Protein AF-A0A947N4W8-F1 (afdb_monomer)

Solvent-accessible surface area (backbone atoms only — not c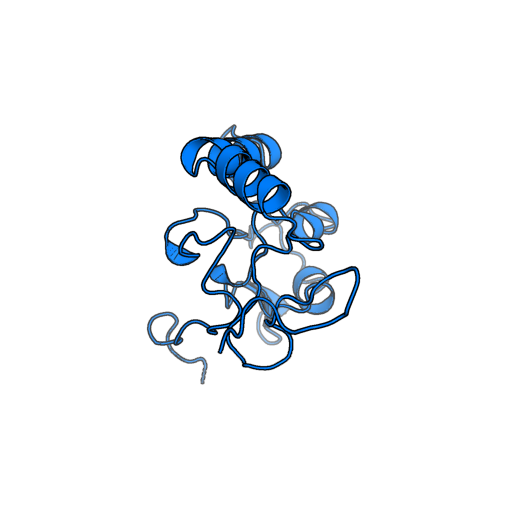omparable to full-atom values): 8928 Å² total; per-residue (Å²): 134,84,76,63,88,88,71,66,79,73,58,68,55,42,45,38,51,74,84,36,57,30,89,80,48,95,46,40,79,45,73,42,69,89,53,49,83,38,82,42,59,56,33,74,71,42,95,59,55,28,32,40,69,36,76,90,79,47,32,59,41,80,73,29,49,59,46,42,59,76,78,67,52,63,58,36,75,67,34,94,65,62,26,41,42,64,59,68,88,91,57,48,62,69,53,54,37,52,48,54,40,56,79,68,44,42,67,61,55,50,51,57,39,50,78,70,65,58,87,73,86,60,45,53,76,37,73,48,55,73,88,43,42,43,56,37,94,86,77,61,48,77,74,42,87,37,92

Structure (mmCIF, N/CA/C/O backbone):
data_AF-A0A947N4W8-F1
#
_entry.id   AF-A0A947N4W8-F1
#
loop_
_atom_site.group_PDB
_atom_site.id
_atom_site.type_symbol
_atom_site.label_atom_id
_atom_site.label_alt_id
_atom_site.label_comp_id
_atom_site.label_asym_id
_atom_site.label_entity_id
_atom_site.label_seq_id
_atom_site.pdbx_PDB_ins_code
_atom_site.Cartn_x
_atom_site.Cartn_y
_atom_site.Cartn_z
_atom_site.occupancy
_atom_site.B_iso_or_equiv
_atom_site.auth_seq_id
_atom_site.auth_comp_id
_atom_site.auth_asym_id
_atom_site.auth_atom_id
_atom_site.pdbx_PDB_model_num
ATOM 1 N N . MET A 1 1 ? -18.362 -20.074 2.837 1.00 32.88 1 MET A N 1
ATOM 2 C CA . MET A 1 1 ? -17.114 -20.870 2.814 1.00 32.88 1 MET A CA 1
ATOM 3 C C . MET A 1 1 ? -15.970 -19.984 2.338 1.00 32.88 1 MET A C 1
ATOM 5 O O . MET A 1 1 ? -15.862 -19.713 1.147 1.00 32.88 1 MET A O 1
ATOM 9 N N . TYR A 1 2 ? -15.179 -19.440 3.262 1.00 34.12 2 TYR A N 1
ATOM 10 C CA . TYR A 1 2 ? -13.994 -18.653 2.916 1.00 34.12 2 TYR A CA 1
ATOM 11 C C . TYR A 1 2 ? -12.852 -19.627 2.606 1.00 34.12 2 TYR A C 1
ATOM 13 O O . TYR A 1 2 ? -12.530 -20.471 3.436 1.00 34.12 2 TYR A O 1
ATOM 21 N N . LYS A 1 3 ? -12.304 -19.564 1.386 1.00 34.38 3 LYS A N 1
ATOM 22 C CA . LYS A 1 3 ? -11.169 -20.400 0.970 1.00 34.38 3 LYS A CA 1
ATOM 23 C C . LYS A 1 3 ? -9.958 -20.106 1.863 1.00 34.38 3 LYS A C 1
ATOM 25 O O . LYS A 1 3 ? -9.713 -18.943 2.181 1.00 34.38 3 LYS A O 1
ATOM 30 N N . ASN A 1 4 ? -9.232 -21.160 2.241 1.00 32.72 4 ASN A N 1
ATOM 31 C CA . ASN A 1 4 ? -7.984 -21.095 2.999 1.00 32.72 4 ASN A CA 1
ATOM 32 C C . ASN A 1 4 ? -7.036 -20.029 2.426 1.00 32.72 4 ASN A C 1
ATOM 34 O O . ASN A 1 4 ? -6.809 -19.973 1.217 1.00 32.72 4 ASN A O 1
ATOM 38 N N . ILE A 1 5 ? -6.459 -19.213 3.313 1.00 48.38 5 ILE A N 1
ATOM 39 C CA . ILE A 1 5 ? -5.532 -18.110 2.991 1.00 48.38 5 ILE A CA 1
ATOM 40 C C . ILE A 1 5 ? -4.286 -18.619 2.234 1.00 48.38 5 ILE A C 1
ATOM 42 O O . ILE A 1 5 ? -3.677 -17.871 1.477 1.00 48.38 5 ILE A O 1
ATOM 46 N N . ASN A 1 6 ? -3.960 -19.909 2.370 1.00 43.34 6 ASN A N 1
ATOM 47 C CA . ASN A 1 6 ? -2.777 -20.532 1.774 1.00 43.34 6 ASN A CA 1
ATOM 48 C C . ASN A 1 6 ? -2.974 -21.073 0.342 1.00 43.34 6 ASN A C 1
ATOM 50 O O . ASN A 1 6 ? -1.994 -21.496 -0.257 1.00 43.34 6 ASN A O 1
ATOM 54 N N . ASP A 1 7 ? -4.190 -21.031 -0.222 1.00 44.12 7 ASP A N 1
ATOM 55 C CA . ASP A 1 7 ? -4.504 -21.606 -1.551 1.00 44.12 7 ASP A CA 1
ATOM 56 C C . ASP A 1 7 ? -4.889 -20.565 -2.618 1.00 44.12 7 ASP A C 1
ATOM 58 O O . ASP A 1 7 ? -5.344 -20.896 -3.720 1.00 44.12 7 ASP A O 1
ATOM 62 N N . GLN A 1 8 ? -4.729 -19.274 -2.328 1.00 51.44 8 GLN A N 1
ATOM 63 C CA . GLN A 1 8 ? -5.030 -18.238 -3.311 1.00 51.44 8 GLN A CA 1
ATOM 64 C C . GLN A 1 8 ? -3.853 -18.066 -4.274 1.00 51.44 8 GLN A C 1
ATOM 66 O O . GLN A 1 8 ? -2.884 -17.371 -3.974 1.00 51.44 8 GLN A O 1
ATOM 71 N N . LYS A 1 9 ? -3.953 -18.692 -5.459 1.00 56.16 9 LYS A N 1
ATOM 72 C CA . LYS A 1 9 ? -3.093 -18.375 -6.611 1.00 56.16 9 LYS A CA 1
ATOM 73 C C . LYS A 1 9 ? -3.060 -16.854 -6.784 1.00 56.16 9 LYS A C 1
ATOM 75 O O . LYS A 1 9 ? -4.098 -16.234 -7.010 1.00 56.16 9 LYS A O 1
ATOM 80 N N . GLN A 1 10 ? -1.875 -16.270 -6.633 1.00 58.72 10 GLN A N 1
ATOM 81 C CA . GLN A 1 10 ? -1.666 -14.831 -6.724 1.00 58.72 10 GLN A CA 1
ATOM 82 C C . GLN A 1 10 ? -2.121 -14.331 -8.099 1.00 58.72 10 GLN A C 1
ATOM 84 O O . GLN A 1 10 ? -1.728 -14.901 -9.117 1.00 58.72 10 GLN A O 1
ATOM 89 N N . ASP A 1 11 ? -2.941 -13.278 -8.132 1.00 67.25 11 ASP A N 1
ATOM 90 C CA . ASP A 1 11 ? -3.380 -12.670 -9.389 1.00 67.25 11 ASP A CA 1
ATOM 91 C C . ASP A 1 11 ? -2.135 -12.245 -10.196 1.00 67.25 11 ASP A C 1
ATOM 93 O O . ASP A 1 11 ? -1.360 -11.415 -9.694 1.00 67.25 11 ASP A O 1
ATOM 97 N N . PRO A 1 12 ? -1.920 -12.780 -11.422 1.00 70.69 12 PRO A N 1
ATOM 98 C CA . PRO A 1 12 ? -0.764 -12.465 -12.263 1.00 70.69 12 PRO A CA 1
ATOM 99 C C . PRO A 1 12 ? -0.521 -10.960 -12.401 1.00 70.69 12 PRO A C 1
ATOM 101 O O . PRO A 1 12 ? 0.630 -10.516 -12.460 1.00 70.69 12 PRO A O 1
ATOM 104 N N . LYS A 1 13 ? -1.598 -10.167 -12.347 1.00 72.19 13 LYS A N 1
ATOM 105 C CA . LYS A 1 13 ? -1.598 -8.705 -12.400 1.00 72.19 13 LYS A CA 1
ATOM 106 C C . LYS A 1 13 ? -0.781 -8.048 -11.284 1.00 72.19 13 LYS A C 1
ATOM 108 O O . LYS A 1 13 ? -0.187 -6.989 -11.483 1.00 72.19 13 LYS A O 1
ATOM 113 N N . PHE A 1 14 ? -0.743 -8.642 -10.096 1.00 80.62 14 PHE A N 1
ATOM 114 C CA . PHE A 1 14 ? -0.130 -8.043 -8.907 1.00 80.62 14 PHE A CA 1
ATOM 115 C C . PHE A 1 14 ? 1.120 -8.788 -8.433 1.00 80.62 14 PHE A C 1
ATOM 117 O O . PHE A 1 14 ? 1.583 -8.568 -7.318 1.00 80.62 14 PHE A O 1
ATOM 124 N N . THR A 1 15 ? 1.700 -9.643 -9.275 1.00 81.44 15 THR A N 1
ATOM 125 C CA . THR A 1 15 ? 2.892 -10.438 -8.935 1.00 81.44 15 THR A CA 1
ATOM 126 C C . THR A 1 15 ? 4.199 -9.646 -8.956 1.00 81.44 15 THR A C 1
ATOM 128 O O . THR A 1 15 ? 5.202 -10.137 -8.438 1.00 81.44 15 THR A O 1
ATOM 131 N N . LYS A 1 16 ? 4.227 -8.431 -9.529 1.00 82.69 16 LYS A N 1
ATOM 132 C CA . LYS A 1 16 ? 5.460 -7.646 -9.705 1.00 82.69 16 LYS A CA 1
ATOM 133 C C . LYS A 1 16 ? 5.338 -6.183 -9.272 1.00 82.69 16 LYS A C 1
ATOM 135 O O . LYS A 1 16 ? 4.292 -5.556 -9.419 1.00 82.69 16 LYS A O 1
ATOM 140 N N . PHE A 1 17 ? 6.459 -5.625 -8.818 1.00 85.19 17 PHE A N 1
ATOM 141 C CA . PHE A 1 17 ? 6.675 -4.193 -8.596 1.00 85.19 17 PHE A CA 1
ATOM 142 C C . PHE A 1 17 ? 8.071 -3.808 -9.098 1.00 85.19 17 PHE A C 1
ATOM 144 O O . PHE A 1 17 ? 9.063 -4.291 -8.570 1.00 85.19 17 PHE A O 1
ATOM 151 N N . HIS A 1 18 ? 8.193 -2.991 -10.147 1.00 80.44 18 HIS A N 1
ATOM 152 C CA . HIS A 1 18 ? 9.490 -2.670 -10.785 1.00 80.44 18 HIS A CA 1
ATOM 153 C C . HIS A 1 18 ? 10.319 -3.921 -11.133 1.00 80.44 18 HIS A C 1
ATOM 155 O O . HIS A 1 18 ? 11.539 -3.953 -10.956 1.00 80.44 18 HIS A O 1
ATOM 161 N N . GLY A 1 19 ? 9.639 -4.967 -11.614 1.00 77.38 19 GLY A N 1
ATOM 162 C CA . GLY A 1 19 ? 10.244 -6.257 -11.962 1.00 77.38 19 GLY A CA 1
ATOM 163 C C . GLY A 1 19 ? 10.634 -7.132 -10.764 1.00 77.38 19 GLY A C 1
ATOM 164 O O . GLY A 1 19 ? 11.136 -8.232 -10.965 1.00 77.38 19 GLY A O 1
ATOM 165 N N . ILE A 1 20 ? 10.398 -6.674 -9.534 1.00 84.00 20 ILE A N 1
ATOM 166 C CA . ILE A 1 20 ? 10.633 -7.419 -8.291 1.00 84.00 20 ILE A CA 1
ATOM 167 C C . ILE A 1 20 ? 9.395 -8.259 -7.997 1.00 84.00 20 ILE A C 1
ATOM 169 O O . ILE A 1 20 ? 8.282 -7.771 -8.206 1.00 84.00 20 ILE A O 1
ATOM 173 N N . ASN A 1 21 ? 9.572 -9.489 -7.517 1.00 86.50 21 ASN A N 1
ATOM 174 C CA . ASN A 1 21 ? 8.444 -10.310 -7.089 1.00 86.50 21 ASN A CA 1
ATOM 175 C C . ASN A 1 21 ? 7.723 -9.642 -5.915 1.00 86.50 21 ASN A C 1
ATOM 177 O O . ASN A 1 21 ? 8.332 -9.074 -5.012 1.00 86.50 21 ASN A O 1
ATOM 181 N N . ARG A 1 22 ? 6.395 -9.642 -5.957 1.00 89.62 22 ARG A N 1
ATOM 182 C CA . ARG A 1 22 ? 5.597 -8.900 -4.986 1.00 89.62 22 ARG A CA 1
ATOM 183 C C . ARG A 1 22 ? 5.634 -9.523 -3.592 1.00 89.62 22 ARG A C 1
ATOM 185 O O . ARG A 1 22 ? 5.551 -8.787 -2.612 1.00 89.62 22 ARG A O 1
ATOM 192 N N . ASP A 1 23 ? 5.736 -10.841 -3.523 1.00 91.50 23 ASP A N 1
ATOM 193 C CA . ASP A 1 23 ? 5.868 -11.644 -2.304 1.00 91.50 23 ASP A CA 1
ATOM 194 C C . ASP A 1 23 ? 7.183 -11.389 -1.548 1.00 91.50 23 ASP A C 1
ATOM 196 O O . ASP A 1 23 ? 7.213 -11.515 -0.329 1.00 91.50 23 ASP A O 1
ATOM 200 N N . THR A 1 24 ? 8.242 -10.939 -2.229 1.00 92.94 24 THR A N 1
ATOM 201 C CA . THR A 1 24 ? 9.520 -10.578 -1.590 1.00 92.94 24 THR A CA 1
ATOM 202 C C . THR A 1 24 ? 9.542 -9.153 -1.030 1.00 92.94 24 THR A C 1
ATOM 204 O O . THR A 1 24 ? 10.563 -8.718 -0.501 1.00 92.94 24 THR A O 1
ATOM 207 N N . ILE A 1 25 ? 8.458 -8.384 -1.177 1.00 93.88 25 ILE A N 1
ATOM 208 C CA . ILE A 1 25 ? 8.370 -7.005 -0.687 1.00 93.88 25 ILE A CA 1
ATOM 209 C C . ILE A 1 25 ? 7.476 -6.965 0.545 1.00 93.88 25 ILE A C 1
ATOM 211 O O . ILE A 1 25 ? 6.255 -7.111 0.451 1.00 93.88 25 ILE A O 1
ATOM 215 N N . ASP A 1 26 ? 8.082 -6.654 1.688 1.00 94.38 26 ASP A N 1
ATOM 216 C CA . ASP A 1 26 ? 7.366 -6.354 2.925 1.00 94.38 26 ASP A CA 1
ATOM 217 C C . ASP A 1 26 ? 6.649 -5.000 2.797 1.00 94.38 26 ASP A C 1
ATOM 219 O O . ASP A 1 26 ? 7.160 -3.950 3.180 1.00 94.38 26 ASP A O 1
ATOM 223 N N . TRP A 1 27 ? 5.460 -5.006 2.198 1.00 95.81 27 TRP A N 1
ATOM 224 C CA . TRP A 1 27 ? 4.540 -3.875 2.183 1.00 95.81 27 TRP A CA 1
ATOM 225 C C . TRP A 1 27 ? 3.103 -4.379 2.146 1.00 95.81 27 TRP A C 1
ATOM 227 O O . TRP A 1 27 ? 2.566 -4.684 1.087 1.00 95.81 27 TRP A O 1
ATOM 237 N N . ASN A 1 28 ? 2.436 -4.436 3.286 1.00 95.19 28 ASN A N 1
ATOM 238 C CA . ASN A 1 28 ? 1.017 -4.760 3.363 1.00 95.19 28 ASN A CA 1
ATOM 239 C C . ASN A 1 28 ? 0.388 -4.006 4.532 1.00 95.19 28 ASN A C 1
ATOM 241 O O . ASN A 1 28 ? 1.084 -3.706 5.506 1.00 95.19 28 ASN A O 1
ATOM 245 N N . PRO A 1 29 ? -0.909 -3.674 4.442 1.00 95.56 29 PRO A N 1
ATOM 246 C CA . PRO A 1 29 ? -1.587 -3.082 5.573 1.00 95.56 29 PRO A CA 1
ATOM 247 C C . PRO A 1 29 ? -1.765 -4.114 6.687 1.00 95.56 29 PRO A C 1
ATOM 249 O O . PRO A 1 29 ? -1.933 -5.309 6.432 1.00 95.56 29 PRO A O 1
ATOM 252 N N . VAL A 1 30 ? -1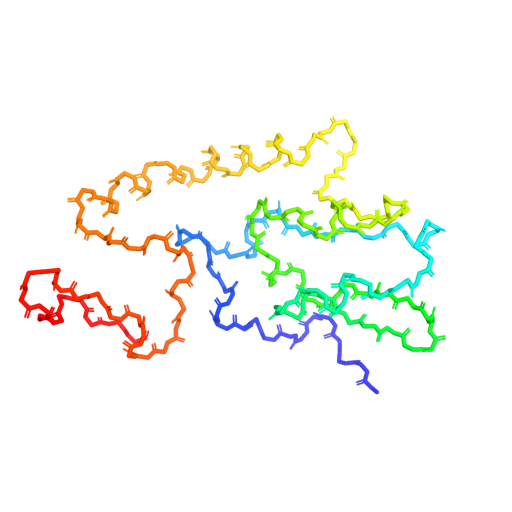.771 -3.615 7.913 1.00 94.50 30 VAL A N 1
ATOM 253 C CA . VAL A 1 30 ? -2.186 -4.309 9.127 1.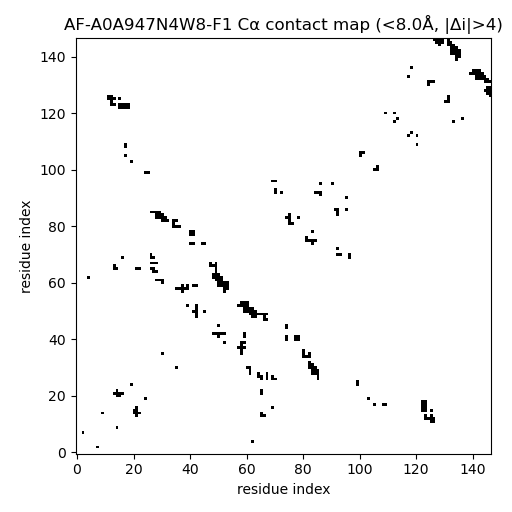00 94.50 30 VAL A CA 1
ATOM 254 C C . VAL A 1 30 ? -3.288 -3.469 9.759 1.00 94.50 30 VAL A C 1
ATOM 256 O O . VAL A 1 30 ? -3.157 -2.243 9.836 1.00 94.50 30 VAL A O 1
ATOM 259 N N . THR A 1 31 ? -4.367 -4.124 10.178 1.00 95.12 31 THR A N 1
ATOM 260 C CA . THR A 1 31 ? -5.508 -3.481 10.830 1.00 95.12 31 THR A CA 1
ATOM 261 C C . THR A 1 31 ? -5.477 -3.781 12.323 1.00 95.12 31 THR A C 1
ATOM 263 O O . THR A 1 31 ? -5.399 -4.936 12.728 1.00 95.12 31 THR A O 1
ATOM 266 N N . ASP A 1 32 ? -5.514 -2.725 13.126 1.00 95.94 32 ASP A N 1
ATOM 267 C CA . ASP A 1 32 ? -5.764 -2.773 14.562 1.00 95.94 32 ASP A CA 1
ATOM 268 C C . ASP A 1 32 ? -7.273 -2.973 14.766 1.00 95.94 32 ASP A C 1
ATOM 270 O O . ASP A 1 32 ? -8.075 -2.053 14.576 1.00 95.94 32 ASP A O 1
ATOM 274 N N . GLU A 1 33 ? -7.669 -4.211 15.058 1.00 94.88 33 GLU A N 1
ATOM 275 C CA . GLU A 1 33 ? -9.079 -4.587 15.181 1.00 94.88 33 GLU A CA 1
ATOM 276 C C . GLU A 1 33 ? -9.762 -3.905 16.368 1.00 94.88 33 GLU A C 1
ATOM 278 O O . GLU A 1 33 ? -10.960 -3.636 16.293 1.00 94.88 33 GLU A O 1
ATOM 283 N N . GLU A 1 34 ? -9.032 -3.570 17.431 1.00 95.62 34 GLU A N 1
ATOM 284 C CA . GLU A 1 34 ? -9.595 -2.895 18.605 1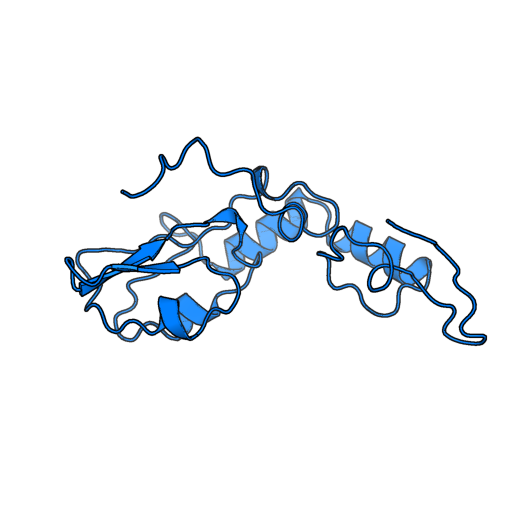.00 95.62 34 GLU A CA 1
ATOM 285 C C . GLU A 1 34 ? -9.978 -1.450 18.278 1.00 95.62 34 GLU A C 1
ATOM 287 O O . GLU A 1 34 ? -11.041 -0.981 18.681 1.00 95.62 34 GLU A O 1
ATOM 292 N N . LYS A 1 35 ? -9.166 -0.761 17.468 1.00 96.94 35 LYS A N 1
ATOM 293 C CA . LYS A 1 35 ? -9.477 0.600 16.996 1.00 96.94 35 LYS A CA 1
ATOM 294 C C . LYS A 1 35 ? -10.454 0.634 15.831 1.00 96.94 35 LYS A C 1
ATOM 296 O O . LYS A 1 35 ? -11.073 1.665 15.579 1.00 9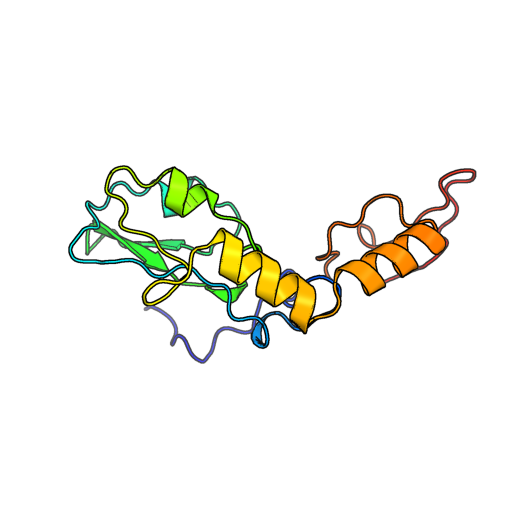6.94 35 LYS A O 1
ATOM 301 N N . CYS A 1 36 ? -10.563 -0.446 15.064 1.00 97.50 36 CYS A N 1
ATOM 302 C CA . CYS A 1 36 ? -11.403 -0.485 13.876 1.00 97.50 36 CYS A CA 1
ATOM 303 C C . CYS A 1 36 ? -12.892 -0.352 14.238 1.00 97.50 36 CYS A C 1
ATOM 305 O O . CYS A 1 36 ? -13.487 -1.255 14.822 1.00 97.50 36 CYS A O 1
ATOM 307 N N . ILE A 1 37 ? -13.517 0.745 13.800 1.00 97.69 37 ILE A N 1
ATOM 308 C CA . ILE A 1 37 ? -14.951 1.023 14.007 1.00 97.69 37 ILE A CA 1
ATOM 309 C C . ILE A 1 37 ? -15.860 0.471 12.900 1.00 97.69 37 ILE A C 1
ATOM 311 O O . ILE A 1 37 ? -17.045 0.781 12.861 1.00 97.69 37 ILE A O 1
ATOM 315 N N . GLY A 1 38 ? -15.317 -0.286 11.942 1.00 97.06 38 GLY A N 1
ATOM 316 C CA . GLY A 1 38 ? -16.146 -0.916 10.914 1.00 97.06 38 GLY A CA 1
ATOM 317 C C . GLY A 1 38 ? -16.728 0.022 9.850 1.00 97.06 38 GLY A C 1
ATOM 318 O O . GLY A 1 38 ? -17.701 -0.334 9.197 1.00 97.06 38 GLY A O 1
ATOM 319 N N . CYS A 1 39 ? -16.139 1.199 9.610 1.00 96.56 39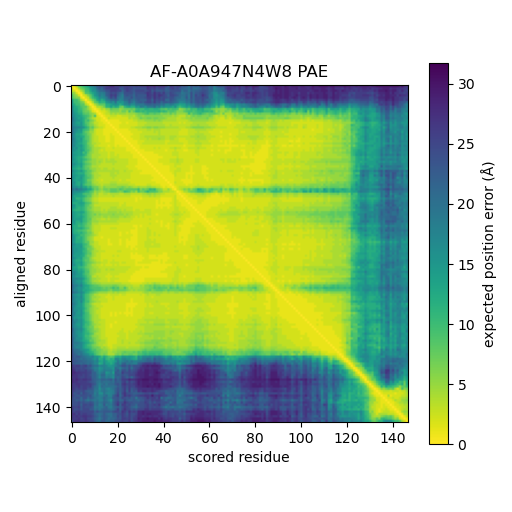 CYS A N 1
ATOM 320 C CA . CYS A 1 39 ? -16.698 2.182 8.665 1.00 96.56 39 CYS A CA 1
ATOM 321 C C . CYS A 1 39 ? -16.657 1.764 7.179 1.00 96.56 39 CYS A C 1
ATOM 323 O O . CYS A 1 39 ? -17.234 2.437 6.333 1.00 96.56 39 CYS A O 1
ATOM 325 N N . GLY A 1 40 ? -15.923 0.703 6.825 1.00 94.56 40 GLY A N 1
ATOM 326 C CA . GLY A 1 40 ? -15.866 0.173 5.456 1.00 94.56 40 GLY A CA 1
ATOM 327 C C . GLY A 1 40 ? -15.059 0.997 4.443 1.00 94.56 40 GLY A C 1
ATOM 328 O O . GLY A 1 40 ? -14.815 0.509 3.341 1.00 94.56 40 GLY A O 1
ATOM 329 N N . MET A 1 41 ? -14.561 2.186 4.805 1.00 94.81 41 MET A N 1
ATOM 330 C CA . MET A 1 41 ? -13.833 3.086 3.892 1.00 94.81 41 MET A CA 1
ATOM 331 C C . MET A 1 41 ? -12.667 2.409 3.157 1.00 94.81 41 MET A C 1
ATOM 333 O O . MET A 1 41 ? -12.454 2.637 1.964 1.00 94.81 41 MET A O 1
ATOM 337 N N . CYS A 1 42 ? -11.899 1.555 3.840 1.00 93.88 42 CYS A N 1
ATOM 338 C CA . CYS A 1 42 ? -10.774 0.846 3.225 1.00 93.88 42 CYS A CA 1
ATOM 339 C C . CYS A 1 42 ? -11.216 -0.249 2.239 1.00 93.88 42 CYS A C 1
ATOM 341 O O . CYS A 1 42 ? -10.499 -0.492 1.265 1.00 93.88 42 CYS A O 1
ATOM 343 N N . ALA A 1 43 ? -12.385 -0.859 2.454 1.00 92.38 43 ALA A N 1
ATOM 344 C CA . ALA A 1 43 ? -12.972 -1.853 1.561 1.00 92.38 43 ALA A CA 1
ATOM 345 C C . ALA A 1 43 ? -13.595 -1.221 0.308 1.00 92.38 43 ALA A C 1
ATOM 347 O O . ALA A 1 43 ? -13.498 -1.804 -0.767 1.00 92.38 43 ALA A O 1
ATOM 348 N N . THR A 1 44 ? -14.168 -0.021 0.415 1.00 87.31 44 THR A N 1
ATOM 349 C CA . THR A 1 44 ? -14.873 0.639 -0.699 1.00 87.31 44 THR A CA 1
ATOM 350 C C . THR A 1 44 ? -13.984 1.562 -1.534 1.00 87.31 44 THR A C 1
ATOM 352 O O . THR A 1 44 ? -14.210 1.714 -2.729 1.00 87.31 44 THR A O 1
ATOM 355 N N . THR A 1 45 ? -12.926 2.139 -0.955 1.00 79.06 45 THR A N 1
ATOM 356 C CA . THR A 1 45 ? -12.045 3.084 -1.675 1.00 79.06 45 THR A CA 1
ATOM 357 C C . THR A 1 45 ? -10.962 2.381 -2.509 1.00 79.06 45 THR A C 1
ATOM 359 O O . THR A 1 45 ? -10.373 2.962 -3.421 1.00 79.06 45 THR A O 1
ATOM 362 N N . ARG A 1 46 ? -10.617 1.125 -2.188 1.00 79.31 46 ARG A N 1
ATOM 363 C CA . ARG A 1 46 ? -9.479 0.414 -2.798 1.00 79.31 46 ARG A CA 1
ATOM 364 C C . ARG A 1 46 ? -9.929 -0.571 -3.881 1.00 79.31 46 ARG A C 1
ATOM 366 O O . ARG A 1 46 ? -10.213 -1.726 -3.590 1.00 79.31 46 ARG A O 1
ATOM 373 N N . GLY A 1 47 ? -9.821 -0.185 -5.151 1.00 74.25 47 GLY A N 1
ATOM 374 C CA . GLY A 1 47 ? -10.176 -1.029 -6.309 1.00 74.25 47 GLY A CA 1
ATOM 375 C C . GLY A 1 47 ? -9.252 -2.223 -6.625 1.00 74.25 47 GLY A C 1
ATOM 376 O O . GLY A 1 47 ? -9.251 -2.700 -7.753 1.00 74.25 47 GLY A O 1
ATOM 377 N N . ARG A 1 48 ? -8.418 -2.691 -5.682 1.00 84.38 48 ARG A N 1
ATOM 378 C CA . ARG A 1 48 ? -7.501 -3.842 -5.885 1.00 84.38 48 ARG A CA 1
ATOM 379 C C . ARG A 1 48 ? -7.872 -5.090 -5.088 1.00 84.38 48 ARG A C 1
ATOM 381 O O . ARG A 1 48 ? -7.115 -6.055 -5.077 1.00 84.38 48 ARG A O 1
ATOM 388 N N . GLY A 1 49 ? -9.000 -5.058 -4.380 1.00 86.69 49 GLY A N 1
ATOM 389 C CA . GLY A 1 49 ? -9.457 -6.195 -3.580 1.00 86.69 49 GLY A CA 1
ATOM 390 C C . GLY A 1 49 ? -8.526 -6.546 -2.417 1.00 86.69 49 GLY A C 1
ATOM 391 O O . GLY A 1 49 ? -8.485 -7.698 -2.007 1.00 86.69 49 GLY A O 1
ATOM 392 N N . VAL A 1 50 ? -7.755 -5.580 -1.899 1.00 93.12 50 VAL A N 1
ATOM 393 C CA . VAL A 1 50 ? -6.894 -5.783 -0.715 1.00 93.12 50 VAL A CA 1
ATOM 394 C C . VAL A 1 50 ? -7.741 -6.091 0.516 1.00 93.12 50 VAL A C 1
ATOM 396 O O . VAL A 1 50 ? -7.377 -6.955 1.309 1.00 93.12 50 VAL A O 1
ATOM 399 N N . TYR A 1 51 ? -8.866 -5.390 0.651 1.00 93.56 51 TYR A N 1
ATOM 400 C CA . TYR A 1 51 ? -9.811 -5.529 1.749 1.00 93.56 51 TYR A CA 1
ATOM 401 C C . TYR A 1 51 ? -11.124 -6.139 1.264 1.00 93.56 51 TYR A C 1
ATOM 403 O O . TYR A 1 51 ? -11.527 -5.925 0.120 1.00 93.56 51 TYR A O 1
ATOM 411 N N . LYS A 1 52 ? -11.819 -6.822 2.171 1.00 92.75 52 LYS A N 1
ATOM 412 C CA . LYS A 1 52 ? -13.232 -7.180 2.047 1.00 92.75 52 LYS A CA 1
ATOM 413 C C . LYS A 1 52 ? -13.961 -6.751 3.314 1.00 92.75 52 LYS A C 1
ATOM 415 O O . LYS A 1 52 ? -13.415 -6.889 4.407 1.00 92.75 52 LYS A O 1
ATOM 420 N N . PHE A 1 53 ? -15.181 -6.243 3.171 1.00 93.50 53 PHE A N 1
ATOM 421 C CA . PHE A 1 53 ? -16.046 -6.020 4.322 1.00 93.50 53 PHE A CA 1
ATOM 422 C C . PHE A 1 53 ? -16.627 -7.355 4.797 1.00 93.50 53 PHE A C 1
ATOM 424 O O . PHE A 1 53 ? -17.236 -8.090 4.018 1.00 93.50 53 PHE A O 1
ATOM 431 N N . ASP A 1 54 ? -16.390 -7.682 6.059 1.00 93.06 54 ASP A N 1
ATOM 432 C CA . ASP A 1 54 ? -17.020 -8.787 6.763 1.00 93.06 54 ASP A CA 1
ATOM 433 C C . ASP A 1 54 ? -18.306 -8.254 7.400 1.00 93.06 54 ASP A C 1
ATOM 435 O O . ASP A 1 54 ? -18.256 -7.460 8.340 1.00 93.06 54 ASP A O 1
ATOM 439 N N . TYR A 1 55 ? -19.451 -8.640 6.837 1.00 92.31 55 TYR A N 1
ATOM 440 C CA . TYR A 1 55 ? -20.764 -8.170 7.281 1.00 92.31 55 TYR A CA 1
ATOM 441 C C . TYR A 1 55 ? -21.192 -8.783 8.617 1.00 92.31 55 TYR A C 1
ATOM 443 O O . TYR A 1 55 ? -21.919 -8.129 9.363 1.00 92.31 55 TYR A O 1
ATOM 451 N N . ASP A 1 56 ? -20.695 -9.976 8.949 1.00 94.50 56 ASP A N 1
ATOM 452 C CA . ASP A 1 56 ? -21.011 -10.660 10.203 1.00 94.50 56 ASP A CA 1
ATOM 453 C C . ASP A 1 56 ? -20.291 -9.965 11.365 1.00 94.50 56 ASP A C 1
ATOM 455 O O . ASP A 1 56 ? -20.900 -9.588 12.364 1.00 94.50 56 ASP A O 1
ATOM 459 N N . ASN A 1 57 ? -18.993 -9.696 11.189 1.00 93.56 57 ASN A N 1
ATOM 460 C CA . ASN A 1 57 ? -18.168 -8.991 12.176 1.00 93.56 57 ASN A CA 1
ATOM 461 C C . ASN A 1 57 ? -18.247 -7.459 12.058 1.00 93.56 57 ASN A C 1
ATOM 463 O O . ASN A 1 57 ? -17.610 -6.749 12.837 1.00 93.56 57 ASN A O 1
ATOM 467 N N . LYS A 1 58 ? -18.988 -6.943 11.067 1.00 95.69 58 LYS A N 1
ATOM 468 C CA . LYS A 1 58 ? -19.127 -5.516 10.726 1.00 95.69 58 LYS A CA 1
ATOM 469 C C . LYS A 1 58 ? -17.786 -4.775 10.619 1.00 95.69 58 LYS A C 1
ATOM 471 O O . LYS A 1 58 ? -17.689 -3.606 10.983 1.00 95.69 58 LYS A O 1
ATOM 476 N N . LYS A 1 59 ? -16.735 -5.438 10.125 1.00 95.56 59 LYS A N 1
ATOM 477 C CA . LYS A 1 59 ? -15.375 -4.879 10.009 1.00 95.56 59 LYS A CA 1
ATOM 478 C C . LYS A 1 59 ? -14.723 -5.255 8.689 1.00 95.56 59 LYS A C 1
ATOM 480 O O . LYS A 1 59 ? -15.045 -6.260 8.069 1.00 95.56 59 LYS A O 1
ATOM 485 N N . SER A 1 60 ? -13.788 -4.430 8.226 1.00 93.50 60 SER A N 1
ATOM 486 C CA . SER A 1 60 ? -13.012 -4.748 7.023 1.00 93.50 60 SER A CA 1
ATOM 487 C C . SER A 1 60 ? -11.829 -5.641 7.369 1.00 93.50 60 SER A C 1
ATOM 489 O O . SER A 1 60 ? -11.080 -5.316 8.281 1.00 93.50 60 SER A O 1
ATOM 491 N N . LYS A 1 61 ? -11.617 -6.705 6.593 1.00 93.81 61 LYS A N 1
ATOM 492 C CA . LYS A 1 61 ? -10.480 -7.624 6.723 1.00 93.81 61 LYS A CA 1
ATOM 493 C C . LYS A 1 61 ? -9.561 -7.521 5.516 1.00 93.81 61 LYS A C 1
ATOM 495 O O . LYS A 1 61 ? -10.032 -7.378 4.386 1.00 93.81 61 LYS A O 1
ATOM 500 N N . VAL A 1 62 ? -8.253 -7.615 5.742 1.00 94.62 62 VAL A N 1
ATOM 501 C CA . VAL A 1 62 ? -7.267 -7.755 4.662 1.00 94.62 62 VAL A CA 1
ATOM 502 C C . VAL A 1 62 ? -7.356 -9.178 4.118 1.00 94.62 62 VAL A C 1
ATOM 504 O O . VAL A 1 62 ? -7.135 -10.131 4.856 1.00 94.62 62 VAL A O 1
ATOM 507 N N . ILE A 1 63 ? -7.681 -9.317 2.834 1.00 94.19 63 ILE A N 1
ATOM 508 C CA . ILE A 1 63 ? -7.811 -10.620 2.164 1.00 94.19 63 ILE A CA 1
ATOM 509 C C . ILE A 1 63 ? -6.709 -10.864 1.130 1.00 94.19 63 ILE A C 1
ATOM 511 O O . ILE A 1 63 ? -6.287 -11.997 0.962 1.00 94.19 63 ILE A O 1
ATOM 515 N N . ASN A 1 64 ? -6.202 -9.809 0.481 1.00 92.56 64 ASN A N 1
ATOM 516 C CA . ASN A 1 64 ? -5.151 -9.909 -0.535 1.00 92.56 64 ASN A CA 1
ATOM 517 C C . ASN A 1 64 ? -4.024 -8.909 -0.233 1.00 92.56 64 ASN A C 1
ATOM 519 O O . ASN A 1 64 ? -3.943 -7.849 -0.867 1.00 92.56 64 ASN A O 1
ATOM 523 N N . PRO A 1 65 ? -3.140 -9.194 0.739 1.00 93.19 65 PRO A N 1
ATOM 524 C CA . PRO A 1 65 ? -2.102 -8.252 1.165 1.00 93.19 65 PRO A CA 1
ATOM 525 C C . PRO A 1 65 ? -1.169 -7.846 0.013 1.00 93.19 65 PRO A C 1
ATOM 527 O O . PRO A 1 65 ? -0.828 -6.669 -0.128 1.00 93.19 65 PRO A O 1
ATOM 530 N N . ASN A 1 66 ? -0.839 -8.789 -0.874 1.00 91.94 66 ASN A N 1
ATOM 531 C CA . ASN A 1 66 ? 0.051 -8.555 -2.011 1.00 91.94 66 ASN A CA 1
ATOM 532 C C . ASN A 1 66 ? -0.570 -7.692 -3.120 1.00 91.94 66 ASN A C 1
ATOM 534 O O . ASN A 1 66 ? 0.155 -7.101 -3.916 1.00 91.94 66 ASN A O 1
ATOM 538 N N . HIS A 1 67 ? -1.894 -7.520 -3.144 1.00 90.75 67 HIS A N 1
ATOM 539 C CA . HIS A 1 67 ? -2.540 -6.604 -4.089 1.00 90.75 67 HIS A CA 1
ATOM 540 C C . HIS A 1 67 ? -2.326 -5.132 -3.702 1.00 90.75 67 HIS A C 1
ATOM 542 O O . HIS A 1 67 ? -2.617 -4.219 -4.483 1.00 90.75 67 HIS A O 1
ATOM 548 N N . CYS A 1 68 ? -1.812 -4.876 -2.493 1.00 93.00 68 CYS A N 1
ATOM 549 C CA . CYS A 1 68 ? -1.512 -3.532 -2.040 1.00 93.00 68 CYS A CA 1
ATOM 550 C C . CYS A 1 68 ? -0.391 -2.915 -2.882 1.00 93.00 68 CYS A C 1
ATOM 552 O O . CYS A 1 68 ? 0.670 -3.520 -3.065 1.00 93.00 68 CYS A O 1
ATOM 554 N N . VAL A 1 69 ? -0.627 -1.692 -3.363 1.00 91.50 69 VAL A N 1
ATOM 555 C CA . VAL A 1 69 ? 0.369 -0.903 -4.093 1.00 91.50 69 VAL A CA 1
ATOM 556 C C . VAL A 1 69 ? 1.487 -0.519 -3.136 1.00 91.50 69 VAL A C 1
ATOM 558 O O . VAL A 1 69 ? 1.238 0.146 -2.127 1.00 91.50 69 VAL A O 1
ATOM 561 N N . VAL A 1 70 ? 2.712 -0.922 -3.467 1.00 93.12 70 VAL A N 1
ATOM 562 C CA . VAL A 1 70 ? 3.902 -0.602 -2.673 1.00 93.12 70 VAL A CA 1
ATOM 563 C C . VAL A 1 70 ? 4.022 0.915 -2.508 1.00 93.12 70 VAL A C 1
ATOM 565 O O . VAL A 1 70 ? 3.810 1.669 -3.456 1.00 93.12 70 VAL A O 1
ATOM 568 N N . ALA A 1 71 ? 4.322 1.355 -1.285 1.00 94.62 71 ALA A N 1
ATOM 569 C CA . ALA A 1 71 ? 4.386 2.753 -0.847 1.00 94.62 71 ALA A CA 1
ATOM 570 C C . ALA A 1 71 ? 3.054 3.541 -0.823 1.00 94.62 71 ALA A C 1
ATOM 572 O O . ALA A 1 71 ? 3.039 4.687 -0.373 1.00 94.62 71 ALA A O 1
ATOM 573 N N . CYS A 1 72 ? 1.920 2.962 -1.233 1.00 94.25 72 CYS A N 1
ATOM 574 C CA . CYS A 1 72 ? 0.630 3.652 -1.182 1.00 94.25 72 CYS A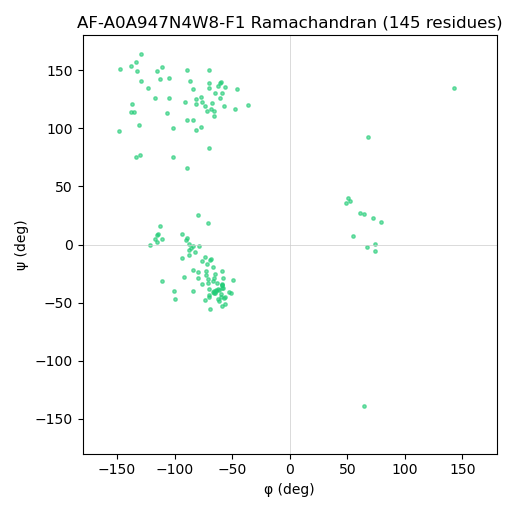 CA 1
ATOM 575 C C . CYS A 1 72 ? -0.001 3.597 0.218 1.00 94.25 72 CYS A C 1
ATOM 577 O O . CYS A 1 72 ? -0.259 2.517 0.744 1.00 94.25 72 CYS A O 1
ATOM 579 N N . GLN A 1 73 ? -0.344 4.760 0.779 1.00 95.06 73 GLN A N 1
ATOM 580 C CA . GLN A 1 73 ? -0.818 4.895 2.168 1.00 95.06 73 GLN A CA 1
ATOM 581 C C . GLN A 1 73 ? -2.260 5.418 2.291 1.00 95.06 73 GLN A C 1
ATOM 583 O O . GLN A 1 73 ? -2.746 5.613 3.396 1.00 95.06 73 GLN A O 1
ATOM 588 N N . THR A 1 74 ? -2.987 5.607 1.184 1.00 94.88 74 THR A N 1
ATOM 589 C CA . THR A 1 74 ? -4.321 6.246 1.184 1.00 94.88 74 THR A CA 1
ATOM 590 C C . THR A 1 74 ? -5.304 5.649 2.195 1.00 94.88 74 THR A C 1
ATOM 592 O O . THR A 1 74 ? -5.993 6.398 2.865 1.00 94.88 74 THR A O 1
ATOM 595 N N . CYS A 1 75 ? -5.370 4.321 2.352 1.00 95.44 75 CYS A N 1
ATOM 596 C CA . CYS A 1 75 ? -6.283 3.710 3.327 1.00 95.44 75 CYS A CA 1
ATOM 597 C C . CYS A 1 75 ? -5.908 4.020 4.782 1.00 95.44 75 CYS A C 1
ATOM 599 O O . CYS A 1 75 ? -6.807 4.129 5.603 1.00 95.44 75 CYS A O 1
ATOM 601 N N . ALA A 1 76 ? -4.617 4.184 5.092 1.00 96.25 76 ALA A N 1
ATOM 602 C CA . ALA A 1 76 ? -4.189 4.647 6.408 1.00 96.25 76 ALA A CA 1
ATOM 603 C C . ALA A 1 76 ? -4.562 6.122 6.612 1.00 96.25 76 ALA A C 1
ATOM 605 O O . ALA A 1 76 ? -5.162 6.455 7.625 1.00 96.25 76 ALA A O 1
ATOM 606 N N . ASN A 1 77 ? -4.312 6.971 5.608 1.00 96.44 77 ASN A N 1
ATOM 607 C CA . ASN A 1 77 ? -4.643 8.400 5.663 1.00 96.44 77 ASN A CA 1
ATOM 608 C C . ASN A 1 77 ? -6.152 8.671 5.775 1.00 96.44 77 ASN A C 1
ATOM 610 O O . ASN A 1 77 ? -6.550 9.659 6.376 1.00 96.44 77 ASN A O 1
ATOM 614 N N . LEU A 1 78 ? -6.986 7.820 5.169 1.00 95.88 78 LEU A N 1
ATOM 615 C CA . LEU A 1 78 ? -8.446 7.950 5.191 1.00 95.88 78 LEU A CA 1
ATOM 616 C C . LEU A 1 78 ? -9.099 7.279 6.403 1.00 95.88 78 LEU A C 1
ATOM 618 O O . LEU A 1 78 ? -10.305 7.414 6.585 1.00 95.88 78 LEU A O 1
ATOM 622 N N . CYS A 1 79 ? -8.356 6.503 7.195 1.00 97.31 79 CYS A N 1
ATOM 623 C CA . CYS A 1 79 ? -8.934 5.834 8.350 1.00 97.31 79 CYS A CA 1
ATOM 624 C C . CYS A 1 79 ? -9.230 6.876 9.441 1.00 97.31 79 CYS A C 1
ATOM 626 O O . CYS A 1 79 ? -8.282 7.424 10.004 1.00 97.31 79 CYS A O 1
ATOM 628 N N . PRO A 1 80 ? -10.505 7.120 9.800 1.00 96.88 80 PRO A N 1
ATOM 629 C CA . PRO A 1 80 ? -10.860 8.191 10.737 1.00 96.88 80 PRO A CA 1
ATOM 630 C C . PRO A 1 80 ? -10.347 7.938 12.161 1.00 96.88 80 PRO A C 1
ATOM 632 O O . PRO A 1 80 ? -10.244 8.859 12.959 1.00 96.88 80 PRO A O 1
ATOM 635 N N . VAL A 1 81 ? -10.019 6.683 12.469 1.00 97.94 81 VAL A N 1
ATOM 636 C CA . VAL A 1 81 ? -9.596 6.212 13.795 1.00 97.94 81 VAL A CA 1
ATOM 637 C C . VAL A 1 81 ? -8.151 5.707 13.808 1.00 97.94 81 VAL A C 1
ATOM 639 O O . VAL A 1 81 ? -7.708 5.111 14.784 1.00 97.94 81 VAL A O 1
ATOM 642 N N . GLY A 1 82 ? -7.407 5.897 12.710 1.00 96.88 82 GLY A N 1
ATOM 643 C CA . GLY A 1 82 ? -5.993 5.512 12.637 1.00 96.88 82 GLY A CA 1
ATOM 644 C C . GLY A 1 82 ? -5.721 4.012 12.827 1.00 96.88 82 GLY A C 1
ATOM 645 O O . GLY A 1 82 ? -4.637 3.637 13.264 1.00 96.88 82 GLY A O 1
ATOM 646 N N . ALA A 1 83 ? -6.680 3.142 12.501 1.00 97.44 83 ALA A N 1
ATOM 647 C CA . ALA A 1 83 ? -6.582 1.697 12.722 1.00 97.44 83 ALA A CA 1
ATOM 648 C C . ALA A 1 83 ? -5.724 0.947 11.683 1.00 97.44 83 ALA A C 1
ATOM 650 O O . ALA A 1 83 ? -5.598 -0.269 11.768 1.00 97.44 83 ALA A O 1
ATOM 651 N N . ILE A 1 84 ? -5.163 1.615 10.669 1.00 96.94 84 ILE A N 1
ATOM 652 C CA . ILE A 1 84 ? -4.413 0.961 9.582 1.00 96.94 84 ILE A CA 1
ATOM 653 C C . ILE A 1 84 ? -2.956 1.429 9.593 1.00 96.94 84 ILE A C 1
ATOM 655 O O . ILE A 1 84 ? -2.683 2.622 9.480 1.00 96.94 84 ILE A O 1
ATOM 659 N N . SER A 1 85 ? -2.020 0.479 9.637 1.00 95.81 85 SER A N 1
ATOM 660 C CA . SER A 1 85 ? -0.572 0.719 9.566 1.00 95.81 85 SER A CA 1
ATOM 661 C C . SER A 1 85 ? 0.094 -0.170 8.511 1.00 95.81 85 SER A C 1
ATOM 663 O O . SER A 1 85 ? -0.476 -1.155 8.057 1.00 95.81 85 SER A O 1
ATOM 665 N N . PHE A 1 86 ? 1.321 0.175 8.121 1.00 96.56 86 PHE A N 1
ATOM 666 C CA . PHE A 1 86 ? 2.195 -0.621 7.242 1.00 96.56 86 PHE A CA 1
ATOM 667 C C . PHE A 1 86 ? 3.534 -0.977 7.908 1.00 96.56 86 PHE A C 1
ATOM 669 O O . PHE A 1 86 ? 4.404 -1.598 7.295 1.00 96.56 86 PHE A O 1
ATOM 676 N N . VAL A 1 87 ? 3.726 -0.535 9.148 1.00 94.44 87 VAL A N 1
ATOM 677 C CA . VAL A 1 87 ? 4.995 -0.534 9.881 1.00 94.44 87 VAL A CA 1
ATOM 678 C C . VAL A 1 87 ? 4.792 -1.074 11.289 1.00 94.44 87 VAL A C 1
ATOM 680 O O . VAL A 1 87 ? 3.684 -1.029 11.827 1.00 94.44 87 VAL A O 1
ATOM 683 N N . LYS A 1 88 ? 5.880 -1.570 11.882 1.00 85.62 88 LYS A N 1
ATOM 684 C CA . LYS A 1 88 ? 5.948 -1.999 13.282 1.00 85.62 88 LYS A CA 1
ATOM 685 C C . LYS A 1 88 ? 6.927 -1.100 14.042 1.00 85.62 88 LYS A C 1
ATOM 687 O O . LYS A 1 88 ? 7.911 -0.626 13.473 1.00 85.62 88 LYS A O 1
ATOM 692 N N . GLY A 1 89 ? 6.682 -0.896 15.334 1.00 87.44 89 GLY A N 1
ATOM 693 C CA . GLY A 1 89 ? 7.567 -0.112 16.198 1.00 87.44 89 GLY A CA 1
ATOM 694 C C . GLY A 1 89 ? 7.652 1.366 15.799 1.00 87.44 89 GLY A C 1
ATOM 695 O O . GLY A 1 89 ? 6.644 1.987 15.479 1.00 87.44 89 GLY A O 1
ATOM 696 N N . LYS A 1 90 ? 8.865 1.933 15.842 1.00 90.38 90 LYS A N 1
ATOM 697 C CA . LYS A 1 90 ? 9.126 3.369 15.616 1.00 90.38 90 LYS A CA 1
ATOM 698 C C . LYS A 1 90 ? 9.345 3.749 14.139 1.00 90.38 90 LYS A C 1
ATOM 700 O O . LYS A 1 90 ? 9.619 4.911 13.846 1.00 90.38 90 LYS A O 1
ATOM 705 N N . GLU A 1 91 ? 9.279 2.797 13.205 1.00 93.56 91 GLU A N 1
ATOM 706 C CA . GLU A 1 91 ? 9.468 3.079 11.775 1.00 93.56 91 GLU A CA 1
ATOM 707 C C . GLU A 1 91 ? 8.271 3.869 11.220 1.00 93.56 91 GLU A C 1
ATOM 709 O O . GLU A 1 91 ? 7.121 3.569 11.522 1.00 93.56 91 GLU A O 1
ATOM 714 N N . THR A 1 92 ? 8.521 4.870 10.372 1.00 95.44 92 THR A N 1
ATOM 715 C CA . THR A 1 92 ? 7.446 5.582 9.662 1.00 95.44 92 THR A CA 1
ATOM 716 C C . THR A 1 92 ? 7.128 4.898 8.335 1.00 95.44 92 THR A C 1
ATOM 718 O O . THR A 1 92 ? 8.018 4.361 7.674 1.00 95.44 92 THR A O 1
ATOM 721 N N . MET A 1 93 ? 5.879 4.985 7.864 1.00 95.31 93 MET A N 1
ATOM 722 C CA . MET A 1 93 ? 5.489 4.402 6.568 1.00 95.31 93 MET A CA 1
ATOM 723 C C . MET A 1 93 ? 6.316 4.974 5.399 1.00 95.31 93 MET A C 1
ATOM 725 O O . MET A 1 93 ? 6.666 4.257 4.460 1.00 95.31 93 MET A O 1
ATOM 729 N N . ARG A 1 94 ? 6.685 6.264 5.470 1.00 95.94 94 ARG A N 1
ATOM 730 C CA . ARG A 1 94 ? 7.602 6.911 4.514 1.00 95.94 94 ARG A CA 1
ATOM 731 C C . ARG A 1 94 ? 9.020 6.343 4.607 1.00 95.94 94 ARG A C 1
ATOM 733 O O . ARG A 1 94 ? 9.656 6.150 3.572 1.00 95.94 94 ARG A O 1
ATOM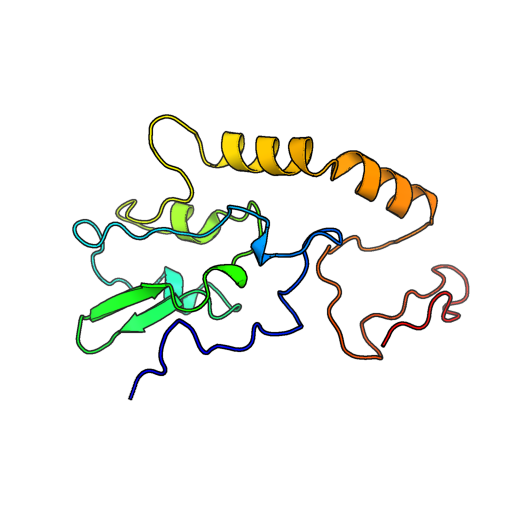 740 N N . GLY A 1 95 ? 9.509 6.087 5.821 1.00 96.75 95 GLY A N 1
ATOM 741 C CA . GLY A 1 95 ? 10.800 5.448 6.074 1.00 96.75 95 GLY A CA 1
ATOM 742 C C . GLY A 1 95 ? 10.874 4.060 5.442 1.00 96.75 95 GLY A C 1
ATOM 743 O O . GLY A 1 95 ? 11.742 3.827 4.600 1.00 96.75 95 GLY A O 1
ATOM 744 N N . LYS A 1 96 ? 9.890 3.202 5.734 1.00 96.75 96 LYS A N 1
ATOM 745 C CA . LYS A 1 96 ? 9.774 1.860 5.144 1.00 96.75 96 LYS A CA 1
ATOM 746 C C . LYS A 1 96 ? 9.721 1.896 3.617 1.00 96.75 96 LYS A C 1
ATOM 748 O O . LYS A 1 96 ? 10.457 1.172 2.953 1.00 96.75 96 LYS A O 1
ATOM 753 N N . ALA A 1 97 ? 8.918 2.792 3.037 1.00 96.25 97 ALA A N 1
ATOM 754 C CA . ALA A 1 97 ? 8.837 2.952 1.584 1.00 96.25 97 ALA A CA 1
ATOM 755 C C . ALA A 1 97 ? 10.192 3.331 0.953 1.00 96.25 97 ALA A C 1
ATOM 757 O O . ALA A 1 97 ? 10.599 2.745 -0.050 1.00 96.25 97 ALA A O 1
ATOM 758 N N . ARG A 1 98 ? 10.926 4.281 1.553 1.00 96.31 98 ARG A N 1
ATOM 759 C CA . ARG A 1 98 ? 12.271 4.675 1.092 1.00 96.31 98 ARG A CA 1
ATOM 760 C C . ARG A 1 98 ? 13.278 3.533 1.210 1.00 96.31 98 ARG A C 1
ATOM 762 O O . ARG A 1 98 ? 14.105 3.364 0.316 1.00 96.31 98 ARG A O 1
ATOM 769 N N . ARG A 1 99 ? 13.195 2.749 2.285 1.00 96.38 99 ARG A N 1
ATOM 770 C CA . ARG A 1 99 ? 14.034 1.570 2.500 1.00 96.38 99 ARG A CA 1
ATOM 771 C C . ARG A 1 99 ? 13.811 0.520 1.408 1.00 96.38 99 ARG A C 1
ATOM 773 O O . ARG A 1 99 ? 14.780 0.141 0.759 1.00 96.38 99 ARG A O 1
ATOM 780 N N . ILE A 1 100 ? 12.556 0.186 1.094 1.00 95.62 100 ILE A N 1
ATOM 781 C CA . ILE A 1 100 ? 12.201 -0.728 -0.010 1.00 95.62 100 ILE A CA 1
ATOM 782 C C . ILE A 1 100 ? 12.781 -0.243 -1.346 1.00 95.62 100 ILE A C 1
ATOM 784 O O . ILE A 1 100 ? 13.361 -1.033 -2.093 1.00 95.62 100 ILE A O 1
ATOM 788 N N . VAL A 1 101 ? 12.658 1.057 -1.642 1.00 94.44 101 VAL A N 1
ATOM 789 C CA . VAL A 1 101 ? 13.219 1.673 -2.859 1.00 94.44 101 VAL A CA 1
ATOM 790 C C . VAL A 1 101 ? 14.738 1.504 -2.930 1.00 94.44 101 VAL A C 1
ATOM 792 O O . VAL A 1 101 ? 15.261 1.179 -4.000 1.00 94.44 101 VAL A O 1
ATOM 795 N N . LYS A 1 102 ? 15.438 1.705 -1.806 1.00 96.19 102 LYS A N 1
ATOM 796 C CA . LYS A 1 102 ? 16.897 1.579 -1.703 1.00 96.19 102 LYS A CA 1
ATOM 797 C C . LYS A 1 102 ? 17.353 0.125 -1.841 1.00 96.19 102 LYS A C 1
ATOM 799 O O . LYS A 1 102 ? 18.161 -0.163 -2.718 1.00 96.19 102 LYS A O 1
ATOM 804 N N . GLU A 1 103 ? 16.820 -0.775 -1.016 1.00 95.19 103 GLU A N 1
ATOM 805 C CA . GLU A 1 103 ? 17.199 -2.198 -0.958 1.00 95.19 103 GLU A CA 1
ATOM 806 C C . GLU A 1 103 ? 17.000 -2.899 -2.304 1.00 95.19 103 GLU A C 1
ATOM 808 O O . GLU A 1 103 ? 17.830 -3.695 -2.726 1.00 95.19 103 GLU A O 1
ATOM 813 N N . ASN A 1 104 ? 15.939 -2.541 -3.029 1.00 89.38 104 ASN A N 1
ATOM 814 C CA . ASN A 1 104 ? 15.629 -3.151 -4.318 1.00 89.38 104 ASN A CA 1
ATOM 815 C C . ASN A 1 104 ? 16.186 -2.389 -5.532 1.00 89.38 104 ASN A C 1
ATOM 817 O O . ASN A 1 104 ? 15.822 -2.698 -6.677 1.00 89.38 104 ASN A O 1
ATOM 821 N N . GLN A 1 105 ? 17.034 -1.380 -5.289 1.00 91.00 105 GLN A N 1
ATOM 822 C CA . GLN A 1 105 ? 17.693 -0.563 -6.312 1.00 91.00 105 GLN A CA 1
ATOM 823 C C . GLN A 1 105 ? 16.711 0.032 -7.338 1.00 91.00 105 GLN A C 1
ATOM 825 O O . GLN A 1 105 ? 16.997 0.118 -8.536 1.00 91.00 105 GLN A O 1
ATOM 830 N N . ILE A 1 106 ? 15.522 0.442 -6.884 1.00 88.00 106 ILE A N 1
ATOM 831 C CA . ILE A 1 106 ? 14.427 0.849 -7.775 1.00 88.00 106 ILE A CA 1
ATOM 832 C C . ILE A 1 106 ? 14.815 2.072 -8.605 1.00 88.00 106 ILE A C 1
ATOM 834 O O . ILE A 1 106 ? 14.516 2.115 -9.795 1.00 88.00 106 ILE A O 1
ATOM 838 N N . LEU A 1 107 ? 15.549 3.024 -8.024 1.00 90.00 107 LEU A N 1
ATOM 839 C CA . LEU A 1 107 ? 16.011 4.212 -8.748 1.00 90.00 107 LEU A CA 1
ATOM 840 C C . LEU A 1 107 ? 16.924 3.860 -9.933 1.00 90.00 107 LEU A C 1
ATOM 842 O O . LEU A 1 107 ? 16.770 4.438 -11.006 1.00 90.00 107 LEU A O 1
ATOM 846 N N . LEU A 1 108 ? 17.814 2.870 -9.785 1.00 85.69 108 LEU A N 1
ATOM 847 C CA . LEU A 1 108 ? 18.666 2.403 -10.887 1.00 85.69 108 LEU A CA 1
ATOM 848 C C . LEU A 1 108 ? 17.833 1.752 -11.998 1.00 85.69 108 LEU A C 1
ATOM 850 O O . LEU A 1 108 ? 18.086 1.985 -13.179 1.00 85.69 108 LEU A O 1
ATOM 854 N N . LYS A 1 109 ? 16.813 0.965 -11.634 1.00 82.50 109 LYS A N 1
ATOM 855 C CA . LYS A 1 109 ? 15.891 0.337 -12.595 1.00 82.50 109 LYS A CA 1
ATOM 856 C C . LYS A 1 109 ? 15.059 1.379 -13.343 1.00 82.50 109 LYS A C 1
ATOM 858 O O . LYS A 1 109 ? 14.904 1.268 -14.556 1.00 82.50 109 LYS A O 1
ATOM 863 N N . VAL A 1 110 ? 14.567 2.401 -12.639 1.00 82.62 110 VAL A N 1
ATOM 864 C CA . VAL A 1 110 ? 13.842 3.531 -13.238 1.00 82.62 110 VAL A CA 1
ATOM 865 C C . VAL A 1 110 ? 14.747 4.297 -14.200 1.00 82.62 110 VAL A C 1
ATOM 867 O O . VAL A 1 110 ? 14.340 4.517 -15.335 1.00 82.62 110 VAL A O 1
ATOM 870 N N . LYS A 1 111 ? 15.988 4.623 -13.809 1.00 85.88 111 LYS A N 1
ATOM 871 C CA . LYS A 1 111 ? 16.949 5.307 -14.689 1.00 85.88 111 LYS A CA 1
ATOM 872 C C . LYS A 1 111 ? 17.183 4.525 -15.986 1.00 85.88 111 LYS A C 1
ATOM 874 O O . LYS A 1 111 ? 16.976 5.069 -17.064 1.00 85.88 111 LYS A O 1
ATOM 879 N N . LYS A 1 112 ? 17.488 3.226 -15.879 1.00 79.94 112 LYS A N 1
ATOM 880 C CA . LYS A 1 112 ? 17.662 2.333 -17.040 1.00 79.94 112 LYS A CA 1
ATOM 881 C C . LYS A 1 112 ? 16.413 2.255 -17.921 1.00 79.94 112 LYS A C 1
ATOM 883 O O . LYS A 1 112 ? 16.525 2.097 -19.131 1.00 79.94 112 LYS A O 1
ATOM 888 N N . ALA A 1 113 ? 15.217 2.320 -17.333 1.00 75.12 113 ALA A N 1
ATOM 889 C CA . ALA A 1 113 ? 13.975 2.327 -18.099 1.00 75.12 113 ALA A CA 1
ATOM 890 C C . ALA A 1 113 ? 13.793 3.647 -18.874 1.00 75.12 113 ALA A C 1
ATOM 892 O O . ALA A 1 113 ? 13.454 3.635 -20.056 1.00 75.12 113 ALA A O 1
ATOM 893 N N . LEU A 1 114 ? 14.067 4.784 -18.238 1.00 77.50 114 LEU A N 1
ATOM 894 C CA . LEU A 1 114 ? 13.986 6.090 -18.892 1.00 77.50 114 LEU A CA 1
ATOM 895 C C . LEU A 1 114 ? 15.029 6.235 -20.012 1.00 77.50 114 LEU A C 1
ATOM 897 O O . LEU A 1 114 ? 14.675 6.679 -21.099 1.00 77.50 114 LEU A O 1
ATOM 901 N N . GLU A 1 115 ? 16.266 5.770 -19.799 1.00 82.44 115 GLU A N 1
ATOM 902 C CA . GLU A 1 115 ? 17.326 5.715 -20.828 1.00 82.44 115 GLU A CA 1
ATOM 903 C C . GLU A 1 115 ? 16.908 4.893 -22.061 1.00 82.44 115 GLU A C 1
ATOM 905 O O . GLU A 1 115 ? 17.341 5.167 -23.176 1.00 82.44 115 GLU A O 1
ATOM 910 N N . ARG A 1 116 ? 16.023 3.906 -21.877 1.00 76.00 116 ARG A N 1
ATOM 911 C CA . ARG A 1 116 ? 15.462 3.063 -22.945 1.00 76.00 116 ARG A CA 1
ATOM 912 C C . ARG A 1 116 ? 14.173 3.624 -23.561 1.00 76.00 116 ARG A C 1
ATOM 914 O O . ARG A 1 116 ? 13.564 2.955 -24.391 1.00 76.00 116 ARG A O 1
ATOM 921 N N . GLY A 1 117 ? 13.735 4.818 -23.156 1.00 71.62 117 GLY A N 1
ATOM 922 C CA . GLY A 1 117 ? 12.576 5.503 -23.734 1.00 71.62 117 GLY A CA 1
ATOM 923 C C . GLY A 1 117 ? 11.204 5.012 -23.254 1.00 71.62 117 GLY A C 1
ATOM 924 O O . GLY A 1 117 ? 10.203 5.266 -23.924 1.00 71.62 117 GLY A O 1
ATOM 925 N N . PHE A 1 118 ? 11.107 4.321 -22.110 1.00 66.88 118 PHE A N 1
ATOM 926 C CA . PHE A 1 118 ? 9.801 3.933 -21.558 1.00 66.88 118 PHE A CA 1
ATOM 927 C C . PHE A 1 118 ? 9.015 5.173 -21.073 1.00 66.88 118 PHE A C 1
ATOM 929 O O . PHE A 1 118 ? 9.431 5.850 -20.136 1.00 66.88 118 PHE A O 1
ATOM 936 N N . LYS A 1 119 ? 7.857 5.455 -21.698 1.00 53.28 119 LYS A N 1
ATOM 937 C CA . LYS A 1 119 ? 7.040 6.674 -21.484 1.00 53.28 119 LYS A CA 1
ATOM 938 C C . LYS A 1 119 ? 6.153 6.643 -20.227 1.00 53.28 119 LYS A C 1
ATOM 940 O O . LYS A 1 119 ? 5.895 7.688 -19.640 1.00 53.28 119 LYS A O 1
ATOM 945 N N . TYR A 1 120 ? 5.717 5.459 -19.790 1.00 53.22 120 TYR A N 1
ATOM 946 C CA . TYR A 1 120 ? 4.919 5.264 -18.574 1.00 53.22 120 TYR A CA 1
ATOM 947 C C . TYR A 1 120 ? 5.527 4.138 -17.739 1.00 53.22 120 TYR A C 1
ATOM 949 O O . TYR A 1 120 ? 5.362 2.959 -18.048 1.00 53.22 120 TYR A O 1
ATOM 957 N N . VAL A 1 121 ? 6.242 4.487 -16.669 1.00 51.38 121 VAL A N 1
ATOM 958 C CA . VAL A 1 121 ? 6.774 3.503 -15.715 1.00 51.38 121 VAL A CA 1
ATOM 959 C C . VAL A 1 121 ? 5.725 3.262 -14.624 1.00 51.38 121 VAL A C 1
ATOM 961 O O . VAL A 1 121 ? 5.931 3.614 -13.467 1.00 51.38 121 VAL A O 1
ATOM 964 N N . TYR A 1 122 ? 4.572 2.678 -14.975 1.00 47.75 122 TYR A N 1
ATOM 965 C CA . TYR A 1 122 ? 3.754 2.013 -13.960 1.00 47.75 122 TYR A CA 1
ATOM 966 C C . TYR A 1 122 ? 4.320 0.609 -13.789 1.00 47.75 122 TYR A C 1
ATOM 968 O O . TYR A 1 122 ? 4.227 -0.250 -14.659 1.00 47.75 122 TYR A O 1
ATOM 976 N N . ALA A 1 123 ? 4.997 0.381 -12.674 1.00 44.50 123 ALA A N 1
ATOM 977 C CA . ALA A 1 123 ? 5.850 -0.783 -12.498 1.00 44.50 123 ALA A CA 1
ATOM 978 C C . ALA A 1 123 ? 5.106 -2.083 -12.147 1.00 44.50 123 ALA A C 1
ATOM 980 O O . ALA A 1 123 ? 5.677 -2.987 -11.537 1.00 44.50 123 ALA A O 1
ATOM 981 N N . GLY A 1 124 ? 3.837 -2.142 -12.540 1.00 42.03 124 GLY A N 1
ATOM 982 C CA . GLY A 1 124 ? 3.059 -3.349 -12.739 1.00 42.03 124 GLY A CA 1
ATOM 983 C C . GLY A 1 124 ? 2.322 -3.221 -14.070 1.00 42.03 124 GLY A C 1
ATOM 984 O O . GLY A 1 124 ? 1.139 -2.938 -14.051 1.00 42.03 124 GLY A O 1
ATOM 985 N N . ASN A 1 125 ? 3.022 -3.383 -15.191 1.00 41.97 125 ASN A N 1
ATOM 986 C CA . ASN A 1 125 ? 2.455 -3.783 -16.486 1.00 41.97 125 ASN A CA 1
ATOM 987 C C . ASN A 1 125 ? 2.787 -5.294 -16.601 1.00 41.97 125 ASN A C 1
ATOM 989 O O . ASN A 1 125 ? 3.936 -5.604 -16.918 1.00 41.97 125 ASN A O 1
ATOM 993 N N . ILE A 1 126 ? 2.113 -6.223 -15.894 1.00 42.69 126 ILE A N 1
ATOM 994 C CA . ILE A 1 126 ? 0.761 -6.853 -15.991 1.00 42.69 126 ILE A CA 1
ATOM 995 C C . ILE A 1 126 ? 0.562 -7.749 -17.207 1.00 42.69 126 ILE A C 1
ATOM 997 O O . ILE A 1 126 ? 0.077 -7.282 -18.214 1.00 42.69 126 ILE A O 1
ATOM 1001 N N . VAL A 1 127 ? 0.825 -9.047 -17.059 1.00 39.38 127 VAL A N 1
ATOM 1002 C CA . VAL A 1 127 ? 0.461 -10.154 -17.970 1.00 39.38 127 VAL A CA 1
ATOM 1003 C C . VAL A 1 127 ? -0.924 -9.959 -18.631 1.00 39.38 127 VAL A C 1
ATOM 1005 O O . VAL A 1 127 ? -1.917 -9.846 -17.909 1.00 39.38 127 VAL A O 1
ATOM 1008 N N . ASN A 1 128 ? -0.924 -9.898 -19.972 1.00 38.44 128 ASN A N 1
ATOM 1009 C CA . ASN A 1 128 ? -1.969 -9.969 -21.013 1.00 38.44 128 ASN A CA 1
ATOM 1010 C C . ASN A 1 128 ? -1.645 -8.992 -22.178 1.00 38.44 128 ASN A C 1
ATOM 1012 O O . ASN A 1 128 ? -1.274 -7.830 -21.979 1.00 38.44 128 ASN A O 1
ATOM 1016 N N . GLU A 1 129 ? -1.797 -9.491 -23.404 1.00 44.06 129 GLU A N 1
ATOM 1017 C CA . GLU A 1 129 ? -0.904 -9.272 -24.556 1.00 44.06 129 GLU A CA 1
ATOM 1018 C C . GLU A 1 129 ? -0.945 -7.880 -25.224 1.00 44.06 129 GLU A C 1
ATOM 1020 O O . GLU A 1 129 ? 0.034 -7.448 -25.846 1.00 44.06 129 GLU A O 1
ATOM 1025 N N . GLU A 1 130 ? -2.032 -7.115 -25.091 1.00 37.19 130 GLU A N 1
ATOM 1026 C CA . GLU A 1 130 ? -2.207 -5.888 -25.891 1.00 37.19 130 GLU A CA 1
ATOM 1027 C C . GLU A 1 130 ? -1.885 -4.585 -25.147 1.00 37.19 130 GLU A C 1
ATOM 1029 O O . GLU A 1 130 ? -1.224 -3.700 -25.700 1.00 37.19 130 GLU A O 1
ATOM 1034 N N . THR A 1 131 ? -2.261 -4.465 -23.870 1.00 41.78 131 THR A N 1
ATOM 1035 C CA . THR A 1 131 ? -2.024 -3.244 -23.070 1.00 41.78 131 THR A CA 1
ATOM 1036 C C . THR A 1 131 ? -0.613 -3.163 -22.474 1.00 41.78 131 THR A C 1
ATOM 1038 O O . THR A 1 131 ? -0.238 -2.146 -21.894 1.00 41.78 131 THR A O 1
ATOM 1041 N N . ASN A 1 132 ? 0.179 -4.226 -22.629 1.00 48.28 132 ASN A N 1
ATOM 1042 C CA . ASN A 1 132 ? 1.569 -4.342 -22.172 1.00 48.28 132 ASN A CA 1
ATOM 1043 C C . ASN A 1 132 ? 2.623 -3.968 -23.209 1.00 48.28 132 ASN A C 1
ATOM 1045 O O . ASN A 1 132 ? 3.820 -3.881 -22.899 1.00 48.28 132 ASN A O 1
ATOM 1049 N N . SER A 1 133 ? 2.193 -3.823 -24.456 1.00 49.28 133 SER A N 1
ATOM 1050 C CA . SER A 1 133 ? 3.088 -3.557 -25.563 1.00 49.28 133 SER A CA 1
ATOM 1051 C C . SER A 1 133 ? 3.645 -2.141 -25.445 1.00 49.28 133 SER A C 1
ATOM 1053 O O . SER A 1 133 ? 2.943 -1.179 -25.135 1.00 49.28 133 SER A O 1
ATOM 1055 N N . THR A 1 134 ? 4.952 -2.010 -25.650 1.00 52.41 134 THR A N 1
ATOM 1056 C CA . THR A 1 134 ? 5.596 -0.695 -25.689 1.00 52.41 134 THR A CA 1
ATOM 1057 C C . THR A 1 134 ? 5.605 -0.211 -27.128 1.00 52.41 134 THR A C 1
ATOM 1059 O O . THR A 1 134 ? 6.150 -0.887 -28.002 1.00 52.41 134 THR A O 1
ATOM 1062 N N . TYR A 1 135 ? 5.018 0.958 -27.364 1.00 56.53 135 TYR A N 1
ATOM 1063 C CA . TYR A 1 135 ? 4.905 1.556 -28.690 1.00 56.53 135 TYR A CA 1
ATOM 1064 C C . TYR A 1 135 ? 5.887 2.713 -28.847 1.00 56.53 135 TYR A C 1
ATOM 1066 O O . TYR A 1 135 ? 6.135 3.475 -27.909 1.00 56.53 135 TYR A O 1
ATOM 1074 N N . CYS A 1 136 ? 6.441 2.846 -30.048 1.00 50.69 136 CYS A N 1
ATOM 1075 C CA . CYS A 1 136 ? 7.281 3.972 -30.412 1.00 50.69 136 CYS A CA 1
ATOM 1076 C C . CYS A 1 136 ? 6.488 5.267 -30.286 1.00 50.69 136 CYS A C 1
ATOM 1078 O O . CYS A 1 136 ? 5.443 5.419 -30.908 1.00 50.69 136 CYS A O 1
ATOM 1080 N N . SER A 1 137 ? 7.003 6.236 -29.536 1.00 46.53 137 SER A N 1
ATOM 1081 C CA . SER A 1 137 ? 6.342 7.534 -29.369 1.00 46.53 137 SER A CA 1
ATOM 1082 C C . SER A 1 137 ? 6.337 8.395 -30.635 1.00 46.53 137 SER A C 1
ATOM 1084 O O . SER A 1 137 ? 5.627 9.394 -30.664 1.00 46.53 137 SER A O 1
ATOM 1086 N N . LYS A 1 138 ? 7.132 8.035 -31.652 1.00 55.91 138 LYS A N 1
ATOM 1087 C CA . LYS A 1 138 ? 7.224 8.764 -32.924 1.00 55.91 138 LYS A CA 1
ATOM 1088 C C . LYS A 1 138 ? 6.412 8.122 -34.042 1.00 55.91 138 LYS A C 1
ATOM 1090 O O . LYS A 1 138 ? 5.713 8.827 -34.752 1.00 55.91 138 LYS A O 1
ATOM 1095 N N . CYS A 1 139 ? 6.520 6.806 -34.215 1.00 71.62 139 CYS A N 1
ATOM 1096 C CA . CYS A 1 139 ? 5.877 6.104 -35.331 1.00 71.62 139 CYS A CA 1
ATOM 1097 C C . CYS A 1 139 ? 4.790 5.115 -34.898 1.00 71.62 139 CYS A C 1
ATOM 1099 O O . CYS A 1 139 ? 4.249 4.411 -35.741 1.00 71.62 139 CYS A O 1
ATOM 1101 N N . HIS A 1 140 ? 4.503 5.012 -33.597 1.00 58.06 140 HIS A N 1
ATOM 1102 C CA . HIS A 1 140 ? 3.536 4.078 -33.001 1.00 58.06 140 HIS A CA 1
ATOM 1103 C C . HIS A 1 140 ? 3.757 2.595 -33.329 1.00 58.06 140 HIS A C 1
ATOM 1105 O O . HIS A 1 140 ? 2.968 1.751 -32.913 1.00 58.06 140 HIS A O 1
ATOM 1111 N N . ALA A 1 141 ? 4.865 2.246 -33.987 1.00 63.50 141 ALA A N 1
ATOM 1112 C CA . ALA A 1 141 ? 5.263 0.866 -34.191 1.00 63.50 141 ALA A CA 1
ATOM 1113 C C . ALA A 1 141 ? 5.468 0.170 -32.839 1.00 63.50 141 ALA A C 1
ATOM 1115 O O . ALA A 1 141 ? 6.024 0.748 -31.897 1.00 63.50 141 ALA A O 1
ATOM 1116 N N . LYS A 1 142 ? 5.024 -1.084 -32.743 1.0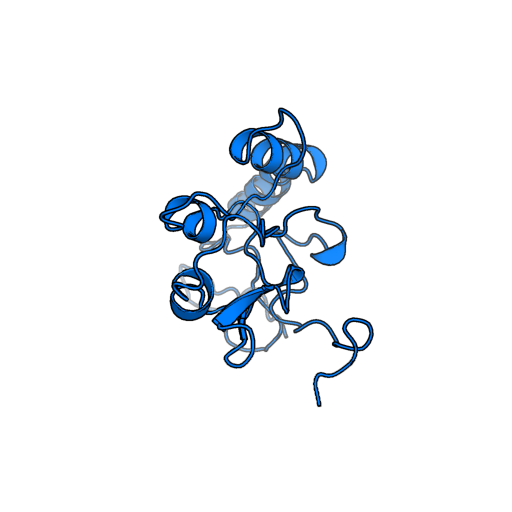0 56.41 142 LYS A N 1
ATOM 1117 C CA . LYS A 1 142 ? 5.246 -1.941 -31.577 1.00 56.41 142 LYS A CA 1
ATOM 1118 C C . LYS A 1 142 ? 6.750 -2.227 -31.471 1.00 56.41 142 LYS A C 1
ATOM 1120 O O . LYS A 1 142 ? 7.303 -2.911 -32.320 1.00 56.41 142 LYS A O 1
ATOM 1125 N N . ILE A 1 143 ? 7.416 -1.673 -30.456 1.00 57.31 143 ILE A N 1
ATOM 1126 C CA . ILE A 1 143 ? 8.868 -1.840 -30.248 1.00 57.31 143 ILE A CA 1
ATOM 1127 C C . ILE A 1 143 ? 9.143 -3.137 -29.495 1.00 57.31 143 ILE A C 1
ATOM 1129 O O . ILE A 1 143 ? 10.107 -3.842 -29.774 1.00 57.31 143 ILE A O 1
ATOM 1133 N N . ILE A 1 144 ? 8.299 -3.448 -28.512 1.00 43.91 144 ILE A N 1
ATOM 1134 C CA . ILE A 1 144 ? 8.427 -4.664 -27.718 1.00 43.91 144 ILE A CA 1
ATOM 1135 C C . ILE A 1 144 ? 7.042 -5.276 -27.590 1.00 43.91 144 ILE A C 1
ATOM 1137 O O . ILE A 1 144 ? 6.158 -4.685 -26.962 1.00 43.91 144 ILE A O 1
ATOM 1141 N N . SER A 1 145 ? 6.882 -6.456 -28.188 1.00 44.53 145 SER A N 1
ATOM 1142 C CA . SER A 1 145 ? 5.733 -7.323 -27.955 1.00 44.53 145 SER A CA 1
ATOM 1143 C C . SER A 1 145 ? 5.918 -8.017 -26.613 1.00 44.53 145 SER A C 1
ATOM 1145 O O . SER A 1 145 ? 6.977 -8.594 -26.357 1.00 44.53 145 SER A O 1
ATOM 1147 N N . ARG A 1 146 ? 4.928 -7.919 -25.730 1.00 40.44 146 ARG A N 1
ATOM 1148 C CA . ARG A 1 146 ? 4.943 -8.618 -24.444 1.00 40.44 146 ARG A CA 1
ATOM 1149 C C . ARG A 1 146 ? 3.575 -9.214 -24.193 1.00 40.44 146 ARG A C 1
ATOM 1151 O O . ARG A 1 146 ? 2.606 -8.461 -24.129 1.00 40.44 146 ARG A O 1
ATOM 1158 N N . SER A 1 147 ? 3.561 -10.533 -24.041 1.00 40.38 147 SER A N 1
ATOM 1159 C CA . SER A 1 147 ? 2.409 -11.316 -23.617 1.00 40.38 147 SER A CA 1
ATOM 1160 C C . SER A 1 147 ? 2.117 -11.201 -22.136 1.00 40.38 147 SER A C 1
ATOM 1162 O O . SER A 1 147 ? 3.074 -11.403 -21.356 1.00 40.38 147 SER A O 1
#

Sequence (147 aa):
MYKNINDQKQDPKFTKFHGINRDTIDWNPVTDEEKCIGCGMCATTRGRGVYKFDYDNKKSKVINPNHCVVACQTCANLCPVGAISFVKGKETMRGKARRIVKENQILLKVKKALERGFKYVYAGNIVNEETNSTYCSKCHAKIISRS

Mean predicted aligned error: 9.91 Å

pLDDT: mean 79.05, std 20.53, range [32.72, 97.94]

Foldseek 3Di:
DDPDLVPDDAAQLLQWFLNDGLVPQQFFKDFQPVQFPLPCCLVPVDPQPQWDQDPVSSHIDGRRRSSDDQLDCVSCVPRPRNGIDSDDDPADSVNSSVVSCVVVVSVVSVVVCVVVPQPDPPRRPGDDWDVNFGADPPPRHGPDTDD

Secondary structure (DSSP, 8-state):
-PPPGGG-PPPGGGSEETTEEGGGS----EE-TTT-----HHHHH-TT-SEEEETTTTEEEES-GGGSPTT--HHHHT-TT--EES--TT--HHHHHHHHHHHTTHHHHHHHHHHTT-S---S---SSTTTT-EE-TTT--EEE---

Radius of gyration: 17.89 Å; Cα contacts (8 Å, |Δi|>4): 188; chains: 1; bounding box: 40×30×54 Å

Nearest PDB structures (foldseek):
  7bke-assembly1_a  TM=6.470E-01  e=2.695E-03  Methanospirillum hungatei JF-1
  5odr-assembly1_A  TM=6.278E-01  e=1.458E-02  Methanothermococcus thermolithotrophicus DSM 2095
  5b4e-assembly1_A-2  TM=1.639E-01  e=2.615E+00  Thermus thermophilus HB27